Protein AF-A0A432PXF6-F1 (afdb_monomer)

Sequence (171 aa):
MADFGGTILTELGRNLLAKALTGTQLTFTKVQLGDGVWNSSINPENLTSLISPKVDLPIQDLQVQGDGTAKLQVVLTNTGLQEGFFTRELGIFAQDPDIGEILYAVAYAPKPDFIPADGVTKVEELIEVCTVVANAQNITAVISDTVILATKKDVKKAISESFFYSYLHGG

pLDDT: mean 90.12, std 10.25, range [48.81, 98.75]

Radius of gyration: 17.6 Å; Cα contacts (8 Å, |Δi|>4): 369; chains: 1; bounding box: 41×28×62 Å

Nearest PDB structures (foldseek):
  7eap-assembly1_A  TM=4.666E-01  e=1.464E+00  Aspergillus oryzae RIB40
  3b7c-assembly1_A-2  TM=3.871E-01  e=3.937E+00  Shewanella oneidensis MR-1
  7uwk-assembly1_D  TM=2.690E-01  e=6.822E+00  Homo sapiens

Structure (mmCIF, N/CA/C/O backbone):
data_AF-A0A432PXF6-F1
#
_entry.id   AF-A0A432PXF6-F1
#
loop_
_atom_site.group_PDB
_atom_site.id
_atom_site.type_symbol
_atom_site.label_atom_id
_atom_site.label_alt_id
_atom_site.label_comp_id
_atom_site.label_asym_id
_atom_site.label_entity_id
_atom_site.label_seq_id
_atom_site.pdbx_PDB_ins_code
_atom_site.Cartn_x
_atom_site.Cartn_y
_atom_site.Cartn_z
_atom_site.occupancy
_atom_site.B_iso_or_equiv
_atom_site.auth_seq_id
_atom_site.auth_comp_id
_atom_site.auth_asym_id
_atom_site.auth_atom_id
_atom_site.pdbx_PDB_model_num
ATOM 1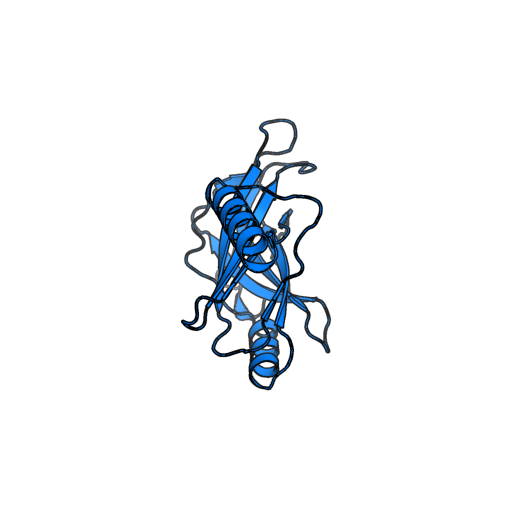 N N . MET A 1 1 ? 14.745 6.410 -3.809 1.00 63.16 1 MET A N 1
ATOM 2 C CA . MET A 1 1 ? 13.309 6.085 -3.795 1.00 63.16 1 MET A CA 1
ATOM 3 C C . MET A 1 1 ? 12.548 7.063 -4.664 1.00 63.16 1 MET A C 1
ATOM 5 O O . MET A 1 1 ? 12.850 8.255 -4.633 1.00 63.16 1 MET A O 1
ATOM 9 N N . ALA A 1 2 ? 11.573 6.567 -5.423 1.00 61.72 2 ALA A N 1
ATOM 10 C CA . ALA A 1 2 ? 10.688 7.399 -6.227 1.00 61.72 2 ALA A CA 1
ATOM 11 C C . ALA A 1 2 ? 9.870 8.348 -5.333 1.00 61.72 2 ALA A C 1
ATOM 13 O O . ALA A 1 2 ? 9.452 7.972 -4.237 1.00 61.72 2 ALA A O 1
ATOM 14 N N . ASP A 1 3 ? 9.662 9.580 -5.795 1.00 74.88 3 ASP A N 1
ATOM 15 C CA . ASP A 1 3 ? 8.865 10.575 -5.077 1.00 74.88 3 ASP A CA 1
ATOM 16 C C . ASP A 1 3 ? 7.408 10.485 -5.531 1.00 74.88 3 ASP A C 1
ATOM 18 O O . ASP A 1 3 ? 7.075 10.836 -6.666 1.00 74.88 3 ASP A O 1
ATOM 22 N N . PHE A 1 4 ? 6.557 9.975 -4.644 1.00 76.25 4 PHE A N 1
ATOM 23 C CA . PHE A 1 4 ? 5.146 9.727 -4.915 1.00 76.25 4 PHE A CA 1
ATOM 24 C C . PHE A 1 4 ? 4.237 10.919 -4.588 1.00 76.25 4 PHE A C 1
ATOM 26 O O . PHE A 1 4 ? 3.048 10.837 -4.866 1.00 76.25 4 PHE A O 1
ATOM 33 N N . GLY A 1 5 ? 4.744 12.022 -4.018 1.00 69.88 5 GLY A N 1
ATOM 34 C CA . GLY A 1 5 ? 3.994 13.274 -3.801 1.00 69.88 5 GLY A CA 1
ATOM 35 C C . GLY A 1 5 ? 2.737 13.213 -2.905 1.00 69.88 5 GLY A C 1
ATOM 36 O O . GLY A 1 5 ? 2.164 14.260 -2.610 1.00 69.88 5 GLY A O 1
ATOM 37 N N . GLY A 1 6 ? 2.310 12.025 -2.462 1.00 84.38 6 GLY A N 1
ATOM 38 C CA . GLY A 1 6 ? 1.077 11.774 -1.708 1.00 84.38 6 GLY A CA 1
ATOM 39 C C . GLY A 1 6 ? 0.180 10.731 -2.385 1.00 84.38 6 GLY A C 1
ATOM 40 O O . GLY A 1 6 ? 0.407 10.348 -3.528 1.00 84.38 6 GLY A O 1
ATOM 41 N N . THR A 1 7 ? -0.846 10.249 -1.680 1.00 94.69 7 THR A N 1
ATOM 42 C CA . THR A 1 7 ? -1.801 9.269 -2.227 1.00 94.69 7 THR A CA 1
ATOM 43 C C . THR A 1 7 ? -3.154 9.907 -2.538 1.00 94.69 7 THR A C 1
ATOM 45 O O . THR A 1 7 ? -3.59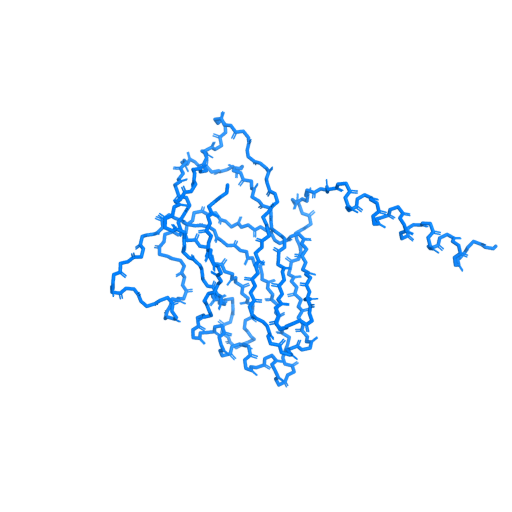0 10.845 -1.874 1.00 94.69 7 THR A O 1
ATOM 48 N N . ILE A 1 8 ? -3.822 9.384 -3.562 1.00 97.06 8 ILE A N 1
ATOM 49 C CA . ILE A 1 8 ? -5.163 9.751 -4.017 1.00 97.06 8 ILE A CA 1
ATOM 50 C C . ILE A 1 8 ? -6.087 8.580 -3.683 1.00 97.06 8 ILE A C 1
ATOM 52 O O . ILE A 1 8 ? -5.810 7.448 -4.081 1.00 97.06 8 ILE A O 1
ATOM 56 N N . LEU A 1 9 ? -7.178 8.830 -2.956 1.00 98.31 9 LEU A N 1
ATOM 57 C CA . LEU A 1 9 ? -8.181 7.798 -2.682 1.00 98.31 9 LEU A CA 1
ATOM 58 C C . LEU A 1 9 ? -8.935 7.434 -3.962 1.00 98.31 9 LEU A C 1
ATOM 60 O O . LEU A 1 9 ? -9.442 8.321 -4.656 1.00 98.31 9 LEU A O 1
ATOM 64 N N . THR A 1 10 ? -9.077 6.138 -4.221 1.00 98.62 10 THR A N 1
ATOM 65 C CA . THR A 1 10 ? -9.972 5.640 -5.272 1.00 98.62 10 THR A CA 1
ATOM 66 C C . THR A 1 10 ? -11.433 5.785 -4.836 1.00 98.62 10 THR A C 1
ATOM 68 O O . THR A 1 10 ? -11.735 6.027 -3.663 1.00 98.62 10 THR A O 1
ATOM 71 N N . GLU A 1 11 ? -12.371 5.614 -5.760 1.00 98.56 11 GLU A N 1
ATOM 72 C CA . GLU A 1 11 ? -13.800 5.577 -5.468 1.00 98.56 11 GLU A CA 1
ATOM 73 C C . GLU A 1 11 ? -14.128 4.453 -4.474 1.00 98.56 11 GLU A C 1
ATOM 75 O O . GLU A 1 11 ? -14.808 4.688 -3.474 1.00 98.56 11 GLU A O 1
ATOM 80 N N . LEU A 1 12 ? -13.564 3.259 -4.686 1.00 98.56 12 LEU A N 1
ATOM 81 C CA . LEU A 1 12 ? -13.706 2.134 -3.760 1.00 98.56 12 LEU A CA 1
ATOM 82 C C . LEU A 1 12 ? -13.099 2.456 -2.389 1.00 98.56 12 LEU A C 1
ATOM 84 O O . LEU A 1 12 ? -13.717 2.174 -1.364 1.00 98.56 12 LEU A O 1
ATOM 88 N N . GLY A 1 13 ? -11.934 3.107 -2.356 1.00 98.56 13 GLY A N 1
ATOM 89 C CA . GLY A 1 13 ? -11.279 3.521 -1.119 1.00 98.56 13 GLY A CA 1
ATOM 90 C C . GLY A 1 13 ? -12.089 4.536 -0.323 1.00 98.56 13 GLY A C 1
ATOM 91 O O . GLY A 1 13 ? -12.245 4.387 0.887 1.00 98.56 13 GLY A O 1
ATOM 92 N N . ARG A 1 14 ? -12.686 5.531 -0.989 1.00 98.44 14 ARG A N 1
ATOM 93 C CA . ARG A 1 14 ? -13.601 6.483 -0.337 1.00 98.44 14 ARG A CA 1
ATOM 94 C C . ARG A 1 14 ? -14.846 5.801 0.212 1.00 98.44 14 ARG A C 1
ATOM 96 O O . ARG A 1 14 ? -15.272 6.131 1.317 1.00 98.44 14 ARG A O 1
ATOM 103 N N . ASN A 1 15 ? -15.412 4.851 -0.529 1.00 98.31 15 ASN A N 1
ATOM 104 C CA . ASN A 1 15 ? -16.578 4.097 -0.079 1.00 98.31 15 ASN A CA 1
ATOM 105 C C . ASN A 1 15 ? -16.246 3.256 1.162 1.00 98.31 15 ASN A C 1
ATOM 107 O O . ASN A 1 15 ? -16.992 3.292 2.140 1.00 98.31 15 ASN A O 1
ATOM 111 N N . LEU A 1 16 ? -15.101 2.567 1.168 1.00 98.56 16 LEU A N 1
ATOM 112 C CA . LEU A 1 16 ? -14.630 1.825 2.337 1.00 98.56 16 LEU A CA 1
ATOM 113 C C . LEU A 1 16 ? -14.330 2.758 3.520 1.00 98.56 16 LEU A C 1
ATOM 115 O O . LEU A 1 16 ? -14.728 2.469 4.648 1.00 98.56 16 LEU A O 1
ATOM 119 N N . LEU A 1 17 ? -13.700 3.910 3.275 1.00 98.38 17 LEU A N 1
ATOM 120 C CA . LEU A 1 17 ? -13.462 4.918 4.306 1.00 98.38 17 LEU A CA 1
ATOM 121 C C . LEU A 1 17 ? -14.781 5.398 4.927 1.00 98.38 17 LEU A C 1
ATOM 123 O O . LEU A 1 17 ? -14.886 5.470 6.147 1.00 98.38 17 LEU A O 1
ATOM 127 N N . ALA A 1 18 ? -15.815 5.659 4.123 1.00 98.06 18 ALA A N 1
ATOM 128 C CA . ALA A 1 18 ? -17.130 6.047 4.630 1.00 98.06 18 ALA A CA 1
ATOM 129 C C . ALA A 1 18 ? -17.737 4.973 5.552 1.00 98.06 18 ALA A C 1
ATOM 131 O O . ALA A 1 18 ? -18.241 5.308 6.625 1.00 98.06 18 ALA A O 1
ATOM 132 N N . LYS A 1 19 ? -17.621 3.685 5.197 1.00 98.00 19 LYS A N 1
ATOM 133 C CA . LYS A 1 19 ? -18.027 2.567 6.072 1.00 98.00 19 LYS A CA 1
ATOM 134 C C . LYS A 1 19 ? -17.207 2.527 7.364 1.00 98.00 19 LYS A C 1
ATOM 136 O O . LYS A 1 19 ? -17.740 2.220 8.435 1.00 98.00 19 LYS A O 1
ATOM 141 N N . ALA A 1 20 ? -15.909 2.817 7.281 1.00 97.69 20 ALA A N 1
ATOM 142 C CA . ALA A 1 20 ? -15.019 2.823 8.437 1.00 97.69 20 ALA A CA 1
ATOM 143 C C . ALA A 1 20 ? -15.355 3.952 9.422 1.00 97.69 20 ALA A C 1
ATOM 145 O O . ALA A 1 20 ? -15.346 3.753 10.638 1.00 97.69 20 ALA A O 1
ATOM 146 N N . LEU A 1 21 ? -15.752 5.117 8.903 1.00 96.88 21 LEU A N 1
ATOM 147 C CA . LEU A 1 21 ? -16.244 6.239 9.705 1.00 96.88 21 LEU A CA 1
ATOM 148 C C . LEU A 1 21 ? -17.533 5.914 10.470 1.00 96.88 21 LEU A C 1
ATOM 150 O O . LEU A 1 21 ? -17.779 6.501 11.521 1.00 96.88 21 LEU A O 1
ATOM 154 N N . THR A 1 22 ? -18.327 4.953 9.992 1.00 95.69 22 THR A N 1
ATOM 155 C CA . THR A 1 22 ? -19.522 4.454 10.690 1.00 95.69 22 THR A CA 1
ATOM 156 C C . THR A 1 22 ? -19.252 3.226 11.567 1.00 95.69 22 THR A C 1
ATOM 158 O O . THR A 1 22 ? -20.194 2.599 12.041 1.00 95.69 22 THR A O 1
ATOM 161 N N . GLY A 1 23 ? -17.981 2.875 11.797 1.00 94.38 23 GLY A N 1
ATOM 162 C CA . GLY A 1 23 ? -17.568 1.833 12.743 1.00 94.38 23 GLY A CA 1
ATOM 163 C C . GLY A 1 23 ? -17.036 0.543 12.117 1.00 94.38 23 GLY A C 1
ATOM 164 O O . GLY A 1 23 ? -16.551 -0.313 12.858 1.00 94.38 23 GLY A O 1
ATOM 165 N N . THR A 1 24 ? -17.066 0.400 10.788 1.00 96.50 24 THR A N 1
ATOM 166 C CA . THR A 1 24 ? -16.457 -0.756 10.102 1.00 96.50 24 THR A CA 1
ATOM 167 C C . THR A 1 24 ? -14.943 -0.766 10.320 1.00 96.50 24 THR A C 1
ATOM 169 O O . THR A 1 24 ? -14.312 0.286 10.403 1.00 96.50 24 THR A O 1
ATOM 172 N N . GLN A 1 25 ? -14.340 -1.950 10.421 1.00 96.75 25 GLN A N 1
ATOM 173 C CA . GLN A 1 25 ? -12.886 -2.059 10.487 1.00 96.75 25 GLN A CA 1
ATOM 174 C C . GLN A 1 25 ? -12.263 -1.795 9.108 1.00 96.75 25 GLN A C 1
ATOM 176 O O . GLN A 1 25 ? -12.634 -2.433 8.127 1.00 96.75 25 GLN A O 1
ATOM 181 N N . LEU A 1 26 ? -11.303 -0.873 9.052 1.00 98.19 26 LEU A N 1
ATOM 182 C CA . LEU A 1 26 ? -10.452 -0.627 7.892 1.00 98.19 26 LEU A CA 1
ATOM 183 C C . LEU A 1 26 ? -9.161 -1.437 8.050 1.00 98.19 26 LEU A C 1
ATOM 185 O O . LEU A 1 26 ? -8.318 -1.094 8.880 1.00 98.19 26 LEU A O 1
ATOM 189 N N . THR A 1 27 ? -9.009 -2.497 7.259 1.00 98.50 27 THR A N 1
ATOM 190 C CA . THR A 1 27 ? -7.833 -3.380 7.298 1.00 98.50 27 THR A CA 1
ATOM 191 C C . THR A 1 27 ? -7.007 -3.212 6.034 1.00 98.50 27 THR A C 1
ATOM 193 O O . THR A 1 27 ? -7.440 -3.644 4.967 1.00 98.50 27 THR A O 1
ATOM 196 N N . PHE A 1 28 ? -5.815 -2.625 6.142 1.00 98.56 28 PHE A N 1
ATOM 197 C CA . PHE A 1 28 ? -4.850 -2.600 5.041 1.00 98.56 28 PHE A CA 1
ATOM 198 C C . PHE A 1 28 ? -4.213 -3.977 4.858 1.00 98.56 28 PHE A C 1
ATOM 200 O O . PHE A 1 28 ? -3.817 -4.615 5.832 1.00 98.56 28 PHE A O 1
ATOM 207 N N . THR A 1 29 ? -4.107 -4.448 3.622 1.00 97.31 29 THR A N 1
ATOM 208 C CA . THR A 1 29 ? -3.655 -5.818 3.335 1.00 97.31 29 THR A CA 1
ATOM 209 C C . THR A 1 29 ? -2.250 -5.856 2.752 1.00 97.31 29 THR A C 1
ATOM 211 O O . THR A 1 29 ? -1.446 -6.696 3.146 1.00 97.31 29 THR A O 1
ATOM 214 N N . LYS A 1 30 ? -1.935 -4.929 1.843 1.00 95.88 30 LYS A N 1
ATOM 215 C CA . LYS A 1 30 ? -0.619 -4.804 1.206 1.00 95.88 30 LYS A CA 1
ATOM 216 C C . LYS A 1 30 ? -0.435 -3.445 0.541 1.00 95.88 30 LYS A C 1
ATOM 218 O O . LYS A 1 30 ? -1.393 -2.699 0.324 1.00 95.88 30 LYS A O 1
ATOM 223 N N . VAL A 1 31 ? 0.804 -3.158 0.162 1.00 97.56 31 VAL A N 1
ATOM 224 C CA . VAL A 1 31 ? 1.134 -2.126 -0.827 1.00 97.56 31 VAL A CA 1
ATOM 225 C C . VAL A 1 31 ? 1.631 -2.819 -2.093 1.00 97.56 31 VAL A C 1
ATOM 227 O O . VAL A 1 31 ? 2.115 -3.940 -2.029 1.00 97.56 31 VAL A O 1
ATOM 230 N N . GLN A 1 32 ? 1.501 -2.194 -3.253 1.00 97.19 32 GLN A N 1
ATOM 231 C CA . GLN A 1 32 ? 2.011 -2.718 -4.516 1.00 97.19 32 GLN A CA 1
ATOM 232 C C . GLN A 1 32 ? 2.756 -1.620 -5.265 1.00 97.19 32 GLN A C 1
ATOM 234 O O . GLN A 1 32 ? 2.341 -0.462 -5.220 1.00 97.19 32 GLN A O 1
ATOM 239 N N . LEU A 1 33 ? 3.830 -1.981 -5.964 1.00 97.06 33 LEU A N 1
ATOM 240 C CA . LEU A 1 33 ? 4.525 -1.105 -6.905 1.00 97.06 33 LEU A CA 1
ATOM 241 C C . LEU A 1 33 ? 4.342 -1.601 -8.340 1.00 97.06 33 LEU A C 1
ATOM 243 O O . LEU A 1 33 ? 4.245 -2.806 -8.594 1.00 97.06 33 LEU A O 1
ATOM 247 N N . GLY A 1 34 ? 4.339 -0.660 -9.280 1.00 96.88 34 GLY A N 1
ATOM 248 C CA . GLY A 1 34 ? 4.213 -0.925 -10.708 1.00 96.88 34 GLY A CA 1
ATOM 249 C C . GLY A 1 34 ? 4.978 0.072 -11.573 1.00 96.88 34 GLY A C 1
ATOM 250 O O . GLY A 1 34 ? 5.464 1.099 -11.091 1.00 96.88 34 GLY A O 1
ATOM 251 N N . ASP A 1 35 ? 5.080 -0.228 -12.865 1.00 96.62 35 ASP A N 1
ATOM 252 C CA . ASP A 1 35 ? 5.726 0.622 -13.880 1.00 96.62 35 ASP A CA 1
ATOM 253 C C . ASP A 1 35 ? 4.729 1.279 -14.847 1.00 96.62 35 ASP A C 1
ATOM 255 O O . ASP A 1 35 ? 5.125 1.846 -15.870 1.00 96.62 35 ASP A O 1
ATOM 259 N N . GLY A 1 36 ? 3.436 1.238 -14.515 1.00 95.75 36 GLY A N 1
ATOM 260 C CA . GLY A 1 36 ? 2.379 1.837 -15.312 1.00 95.75 36 GLY A CA 1
ATOM 261 C C . GLY A 1 36 ? 2.575 3.336 -15.529 1.00 95.75 36 GLY A C 1
ATOM 262 O O . GLY A 1 36 ? 3.000 4.078 -14.642 1.00 95.75 36 GLY A O 1
ATOM 263 N N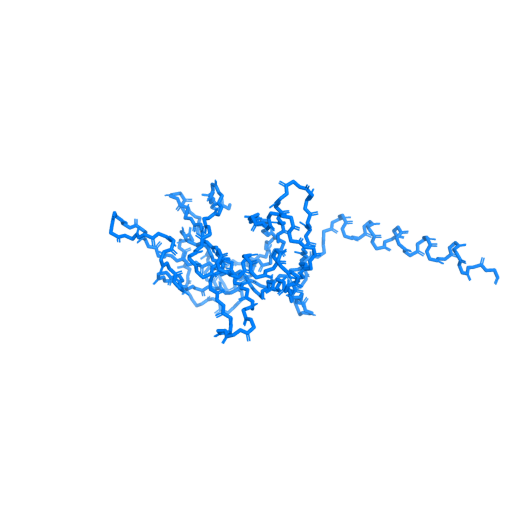 . VAL A 1 37 ? 2.250 3.800 -16.736 1.00 93.62 37 VAL A N 1
ATOM 264 C CA . VAL A 1 37 ? 2.351 5.213 -17.117 1.00 93.62 37 VAL A CA 1
ATOM 265 C C . VAL A 1 37 ? 0.961 5.828 -17.132 1.00 93.62 37 VAL A C 1
ATOM 267 O O . VAL A 1 37 ? 0.097 5.408 -17.902 1.00 93.62 37 VAL A O 1
ATOM 270 N N . TRP A 1 38 ? 0.755 6.853 -16.308 1.00 92.75 38 TRP A N 1
ATOM 271 C CA . TRP A 1 38 ? -0.498 7.599 -16.294 1.00 92.75 38 TRP A CA 1
ATOM 272 C C . TRP A 1 38 ? -0.492 8.650 -17.408 1.00 92.75 38 TRP A C 1
ATOM 274 O O . TRP A 1 38 ? 0.417 9.475 -17.501 1.00 92.75 38 TRP A O 1
ATOM 284 N N . ASN A 1 39 ? -1.504 8.608 -18.273 1.00 89.88 39 ASN A N 1
ATOM 285 C CA . ASN A 1 39 ? -1.742 9.605 -19.315 1.00 89.88 39 ASN A CA 1
ATOM 286 C C . ASN A 1 39 ? -2.986 10.444 -18.970 1.00 89.88 39 ASN A C 1
ATOM 288 O O . ASN A 1 39 ? -3.669 10.178 -17.984 1.00 89.88 39 ASN A O 1
ATOM 292 N N . SER A 1 40 ? -3.305 11.446 -19.790 1.00 88.94 40 SER A N 1
ATOM 293 C CA . SER A 1 40 ? -4.440 12.351 -19.547 1.00 88.94 40 SER A CA 1
ATOM 294 C C . SER A 1 40 ? -5.818 11.677 -19.560 1.00 88.94 40 SER A C 1
ATOM 296 O O . SER A 1 40 ? -6.794 12.303 -19.160 1.00 88.94 40 SER A O 1
ATOM 298 N N . SER A 1 41 ? -5.925 10.432 -20.028 1.00 91.19 41 SER A N 1
ATOM 299 C CA . SER A 1 41 ? -7.170 9.656 -20.025 1.00 91.19 41 SER A CA 1
ATOM 300 C C . SER A 1 41 ? -7.356 8.820 -18.757 1.00 91.19 41 SER A C 1
ATOM 302 O O . SER A 1 41 ? -8.450 8.307 -18.533 1.00 91.19 41 SER A O 1
ATOM 304 N N . ILE A 1 42 ? -6.317 8.671 -17.928 1.00 92.94 42 ILE A N 1
ATOM 305 C CA . ILE A 1 42 ? -6.400 7.929 -16.669 1.00 92.94 42 ILE A CA 1
ATOM 306 C C . I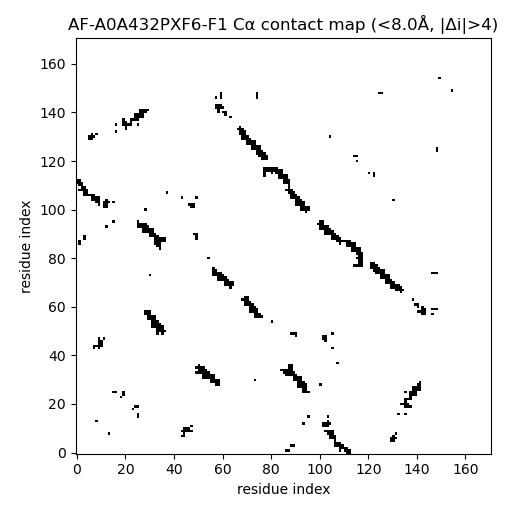LE A 1 42 ? -6.919 8.861 -15.577 1.00 92.94 42 ILE A C 1
ATOM 308 O O . ILE A 1 42 ? -6.267 9.837 -15.210 1.00 92.94 42 ILE A O 1
ATOM 312 N N . ASN A 1 43 ? -8.090 8.526 -15.035 1.00 95.94 43 ASN A N 1
ATOM 313 C CA . ASN A 1 43 ? -8.565 9.104 -13.788 1.00 95.94 43 ASN A CA 1
ATOM 314 C C . ASN A 1 43 ? -8.132 8.187 -12.627 1.00 95.94 43 ASN A C 1
ATOM 316 O O . ASN A 1 43 ? -8.675 7.083 -12.524 1.00 95.94 43 ASN A O 1
ATOM 320 N N . PRO A 1 44 ? -7.193 8.609 -11.758 1.00 95.62 44 PRO A N 1
ATOM 321 C CA . PRO A 1 44 ? -6.691 7.775 -10.665 1.00 95.62 44 PRO A CA 1
ATOM 322 C C . PRO A 1 44 ? -7.779 7.355 -9.674 1.00 95.62 44 PRO A C 1
ATOM 324 O O . PRO A 1 44 ? -7.690 6.281 -9.089 1.00 95.62 44 PRO A O 1
ATOM 327 N N . GLU A 1 45 ? -8.828 8.163 -9.512 1.00 97.06 45 GLU A N 1
ATOM 328 C CA . GLU A 1 45 ? -9.927 7.838 -8.603 1.00 97.06 45 GLU A CA 1
ATOM 329 C C . GLU A 1 45 ? -10.732 6.619 -9.068 1.00 97.06 45 GLU A C 1
ATOM 331 O O . GLU A 1 45 ? -11.299 5.907 -8.248 1.00 97.06 45 GLU A O 1
ATOM 336 N N . ASN A 1 46 ? -10.752 6.341 -10.372 1.00 97.44 46 ASN A N 1
ATOM 337 C CA . ASN A 1 46 ? -11.529 5.240 -10.941 1.00 97.44 46 ASN A CA 1
ATOM 338 C C . ASN A 1 46 ? -10.720 3.935 -11.026 1.00 97.44 46 ASN A C 1
ATOM 340 O O . ASN A 1 46 ? -11.225 2.933 -11.533 1.00 97.44 46 ASN A O 1
ATOM 344 N N . LEU A 1 47 ? -9.456 3.939 -10.589 1.00 98.00 47 LEU A N 1
ATOM 345 C CA . LEU A 1 47 ? -8.612 2.753 -10.637 1.00 98.00 47 LEU A CA 1
ATOM 346 C C . LEU A 1 47 ? -9.067 1.721 -9.603 1.00 98.00 47 LEU A C 1
ATOM 348 O O . LEU A 1 47 ? -9.253 2.024 -8.427 1.00 98.00 47 LEU A O 1
ATOM 352 N N . THR A 1 48 ? -9.190 0.475 -10.053 1.00 97.75 48 THR A N 1
ATOM 353 C CA . THR A 1 48 ? -9.455 -0.698 -9.203 1.00 97.75 48 THR A CA 1
ATOM 354 C C . THR A 1 48 ? -8.230 -1.604 -9.067 1.00 97.75 48 THR A C 1
ATOM 356 O O . THR A 1 48 ? -8.204 -2.488 -8.218 1.00 97.75 48 THR A O 1
ATOM 359 N N . SER A 1 49 ? -7.214 -1.381 -9.900 1.00 98.00 49 SER A N 1
ATOM 360 C CA . SER A 1 49 ? -5.890 -2.001 -9.858 1.00 98.00 49 SER A CA 1
ATOM 361 C C . SER A 1 49 ? -4.851 -1.004 -10.376 1.00 98.00 49 SER A C 1
ATOM 363 O O . SER A 1 49 ? -5.202 -0.017 -11.029 1.00 98.00 49 SER A O 1
ATOM 365 N N . LEU A 1 50 ? -3.570 -1.276 -10.124 1.00 97.94 50 LEU A N 1
ATOM 366 C CA . LEU A 1 50 ? -2.484 -0.600 -10.835 1.00 97.94 50 LEU A CA 1
ATOM 367 C C . LEU A 1 50 ? -2.562 -0.887 -12.341 1.00 97.94 50 LEU A C 1
ATOM 369 O O . LEU A 1 50 ? -3.122 -1.908 -12.755 1.00 97.94 50 LEU A O 1
ATOM 373 N N . ILE A 1 51 ? -2.010 0.012 -13.157 1.00 97.44 51 ILE A N 1
ATOM 374 C CA . ILE A 1 51 ? -2.011 -0.127 -14.619 1.00 97.44 51 ILE A CA 1
ATOM 375 C C . ILE A 1 51 ? -1.095 -1.279 -15.055 1.00 97.44 51 ILE A C 1
ATOM 377 O O . ILE A 1 51 ? -1.428 -2.027 -15.971 1.00 97.44 51 ILE A O 1
ATOM 381 N N . SER A 1 52 ? 0.056 -1.422 -14.401 1.00 97.19 52 SER A N 1
ATOM 382 C CA . SER A 1 52 ? 1.057 -2.458 -14.646 1.00 97.19 52 SER A CA 1
ATOM 383 C C . SER A 1 52 ? 1.737 -2.842 -13.320 1.00 97.19 52 SER A C 1
ATOM 385 O O . SER A 1 52 ? 2.836 -2.367 -13.009 1.00 97.19 52 SER A O 1
ATOM 387 N N . PRO A 1 53 ? 1.079 -3.684 -12.499 1.00 96.62 53 PRO A N 1
ATOM 388 C CA . PRO A 1 53 ? 1.622 -4.138 -11.222 1.00 96.62 53 PRO A CA 1
ATOM 389 C C . PRO A 1 53 ? 2.855 -5.029 -11.412 1.00 96.62 53 PRO A C 1
ATOM 391 O O . PRO A 1 53 ? 2.903 -5.845 -12.335 1.00 96.62 53 PRO A O 1
ATOM 394 N N . LYS A 1 54 ? 3.844 -4.899 -10.519 1.00 95.69 54 LYS A N 1
ATOM 395 C CA . LYS A 1 54 ? 5.112 -5.648 -10.590 1.00 95.69 54 LYS A CA 1
ATOM 396 C C . LYS A 1 54 ? 5.471 -6.391 -9.316 1.00 95.69 54 LYS A C 1
ATOM 398 O O . LYS A 1 54 ? 5.943 -7.520 -9.402 1.00 95.69 54 LYS A O 1
ATOM 403 N N . VAL A 1 55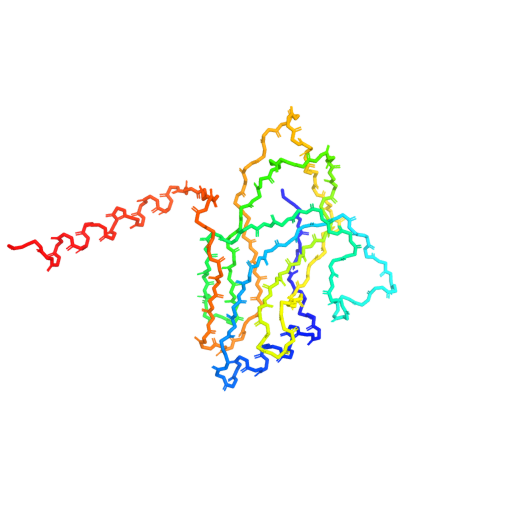 ? 5.280 -5.773 -8.152 1.00 94.00 55 VAL A N 1
ATOM 404 C CA . VAL A 1 55 ? 5.686 -6.376 -6.877 1.00 94.00 55 VAL A CA 1
ATOM 405 C C . VAL A 1 55 ? 4.752 -5.967 -5.747 1.00 94.00 55 VAL A C 1
ATOM 407 O O . VAL A 1 55 ? 4.405 -4.793 -5.610 1.00 94.00 55 VAL A O 1
ATOM 410 N N . ASP A 1 56 ? 4.371 -6.950 -4.936 1.00 94.31 56 ASP A N 1
ATOM 411 C CA . ASP A 1 56 ? 3.625 -6.750 -3.699 1.00 94.31 56 ASP A CA 1
ATOM 412 C C . ASP A 1 56 ? 4.612 -6.506 -2.553 1.00 94.31 56 ASP A C 1
ATOM 414 O O . ASP A 1 56 ? 5.599 -7.224 -2.394 1.00 94.31 56 ASP A O 1
ATOM 418 N N . LEU A 1 57 ? 4.334 -5.485 -1.752 1.00 94.38 57 LEU A N 1
ATOM 419 C CA . LEU A 1 57 ? 5.113 -5.090 -0.592 1.00 94.38 57 LEU A CA 1
ATOM 420 C C . LEU A 1 57 ? 4.339 -5.440 0.685 1.00 94.38 57 LEU A C 1
ATOM 422 O O . LEU A 1 57 ? 3.283 -4.842 0.942 1.00 94.38 57 LEU A O 1
ATOM 426 N N . PRO A 1 58 ? 4.839 -6.388 1.496 1.00 93.06 58 PRO A N 1
ATOM 427 C CA . PRO A 1 58 ? 4.235 -6.700 2.780 1.00 93.06 58 PRO A CA 1
ATOM 428 C C . PRO A 1 58 ? 4.292 -5.502 3.730 1.00 93.06 58 PRO A C 1
ATOM 430 O O . PRO A 1 58 ? 5.279 -4.761 3.759 1.00 93.06 58 PRO A O 1
ATOM 433 N N . ILE A 1 59 ? 3.253 -5.355 4.552 1.00 95.50 59 ILE A N 1
ATOM 434 C CA . ILE A 1 59 ? 3.212 -4.344 5.608 1.00 95.50 59 ILE A CA 1
ATOM 435 C C . ILE A 1 59 ? 3.969 -4.875 6.825 1.00 95.50 59 ILE A C 1
ATOM 437 O O . ILE A 1 59 ? 3.707 -5.973 7.307 1.00 95.50 59 ILE A O 1
ATOM 441 N N . GLN A 1 60 ? 4.921 -4.088 7.312 1.00 93.69 60 GLN A N 1
ATOM 442 C CA . GLN A 1 60 ? 5.686 -4.359 8.525 1.00 93.69 60 GLN A CA 1
ATOM 443 C C . GLN A 1 60 ? 5.101 -3.632 9.738 1.00 93.69 60 GLN A C 1
ATOM 445 O O . GLN A 1 60 ? 5.121 -4.169 10.841 1.00 93.69 60 GLN A O 1
ATOM 450 N N . ASP A 1 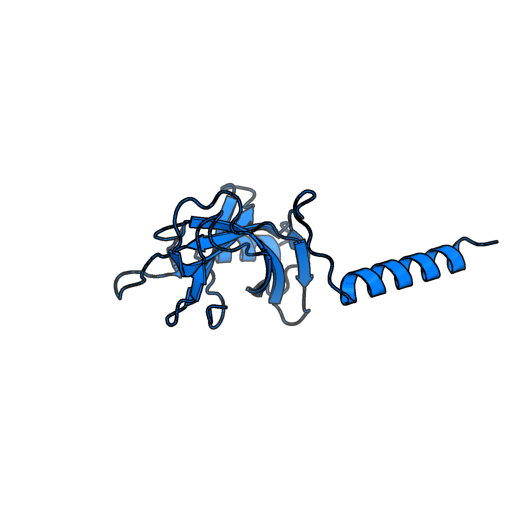61 ? 4.611 -2.406 9.552 1.00 94.56 61 ASP A N 1
ATOM 451 C CA . ASP A 1 61 ? 4.051 -1.604 10.639 1.00 94.56 61 ASP A CA 1
ATOM 452 C C . ASP A 1 61 ? 2.961 -0.655 10.133 1.00 94.56 61 ASP A C 1
ATOM 454 O O . ASP A 1 61 ? 2.960 -0.231 8.972 1.00 94.56 61 ASP A O 1
ATOM 458 N N . LEU A 1 62 ? 2.049 -0.294 11.033 1.00 95.88 62 LEU A N 1
ATOM 459 C CA . LEU A 1 62 ? 0.983 0.675 10.806 1.00 95.88 62 LEU A CA 1
ATOM 460 C C . LEU A 1 62 ? 0.950 1.673 11.967 1.00 95.88 62 LEU A C 1
ATOM 462 O O . LEU A 1 62 ? 0.770 1.302 13.124 1.00 95.88 62 LEU A O 1
ATOM 466 N N . GLN A 1 63 ? 1.033 2.963 11.642 1.00 96.06 63 GLN A N 1
ATOM 467 C CA . GLN A 1 63 ? 0.966 4.055 12.612 1.00 96.06 63 GLN A CA 1
ATOM 468 C C . GLN A 1 63 ? -0.110 5.067 12.214 1.00 96.06 63 GLN A C 1
ATOM 470 O O . GLN A 1 63 ? 0.058 5.817 11.248 1.00 96.06 63 GLN A O 1
ATOM 475 N N . VAL A 1 64 ? -1.191 5.145 12.991 1.00 94.50 64 VAL A N 1
ATOM 476 C CA . VAL A 1 64 ? -2.201 6.209 12.866 1.00 94.50 64 VAL A CA 1
ATOM 477 C C . VAL A 1 64 ? -1.643 7.489 13.494 1.00 94.50 64 VAL A C 1
ATOM 479 O O . VAL A 1 64 ? -1.291 7.497 14.670 1.00 94.50 64 VAL A O 1
ATOM 482 N N . GLN A 1 65 ? -1.532 8.565 12.712 1.00 90.69 65 GLN A N 1
ATOM 483 C CA . GLN A 1 65 ? -0.820 9.787 13.120 1.00 90.69 65 GLN A CA 1
ATOM 484 C C . GLN A 1 65 ? -1.686 10.754 13.949 1.00 90.69 65 GLN A C 1
ATOM 486 O O . GLN A 1 65 ? -1.163 11.673 14.574 1.00 90.69 65 GLN A O 1
ATOM 491 N N . GLY A 1 66 ? -3.009 10.557 13.971 1.00 88.94 66 GLY A N 1
ATOM 492 C CA . GLY A 1 66 ? -3.956 11.410 14.702 1.00 88.94 66 GLY A CA 1
ATOM 493 C C . GLY A 1 66 ? -4.344 12.709 13.983 1.00 88.94 66 GLY A C 1
ATOM 494 O O . GLY A 1 66 ? -5.206 13.435 14.468 1.00 88.94 66 GLY A O 1
ATOM 495 N N . ASP A 1 67 ? -3.772 12.981 12.811 1.00 92.19 67 ASP A N 1
ATOM 496 C CA . ASP A 1 67 ? -4.076 14.131 11.945 1.00 92.19 67 ASP A CA 1
ATOM 497 C C . ASP A 1 67 ? -5.025 13.781 10.782 1.00 92.19 67 ASP A C 1
ATOM 499 O O . ASP A 1 67 ? -5.207 14.559 9.847 1.00 92.19 67 ASP A O 1
ATOM 503 N N . GLY A 1 68 ? -5.629 12.593 10.828 1.00 93.88 68 GLY A N 1
ATOM 504 C CA . GLY A 1 68 ? -6.435 12.056 9.738 1.00 93.88 68 GLY A CA 1
ATOM 505 C C . GLY A 1 68 ? -5.666 11.180 8.752 1.00 93.88 68 GLY A C 1
ATOM 506 O O . GLY A 1 68 ? -6.248 10.743 7.755 1.00 93.88 68 GLY A O 1
ATOM 507 N N . THR A 1 69 ? -4.386 10.901 9.011 1.00 96.25 69 THR A N 1
ATOM 508 C CA . THR A 1 69 ? -3.559 10.027 8.177 1.00 96.25 69 THR A CA 1
ATOM 509 C C . THR A 1 69 ? -3.076 8.781 8.917 1.00 96.25 69 THR A C 1
ATOM 511 O O . THR A 1 69 ? -2.943 8.739 10.146 1.00 96.25 69 THR A O 1
ATOM 514 N N . ALA A 1 70 ? -2.821 7.735 8.139 1.00 96.06 70 ALA A N 1
ATOM 515 C CA . ALA A 1 70 ? -2.122 6.540 8.565 1.00 96.06 70 ALA A CA 1
ATOM 516 C C . ALA A 1 70 ? -0.841 6.389 7.750 1.00 96.06 70 ALA A C 1
ATOM 518 O O . ALA A 1 70 ? -0.816 6.640 6.544 1.00 96.06 70 ALA A O 1
ATOM 519 N N . LYS A 1 71 ? 0.218 5.956 8.426 1.00 96.31 71 LYS A N 1
ATOM 520 C CA . LYS A 1 71 ? 1.505 5.632 7.832 1.00 96.31 71 LYS A CA 1
ATOM 521 C C . LYS A 1 71 ? 1.702 4.123 7.856 1.00 96.31 71 LYS A C 1
ATOM 523 O O . LYS A 1 71 ? 1.701 3.522 8.928 1.00 96.31 71 LYS A O 1
ATOM 528 N N . LEU A 1 72 ? 1.896 3.542 6.683 1.00 96.25 72 LEU A N 1
ATOM 529 C CA . LEU A 1 72 ? 2.273 2.152 6.472 1.00 96.25 72 LEU A CA 1
ATOM 530 C C . LEU A 1 72 ? 3.785 2.088 6.277 1.00 96.25 72 LEU A C 1
ATOM 532 O O . LEU A 1 72 ? 4.325 2.793 5.425 1.00 96.25 72 LEU A O 1
ATOM 536 N N . GLN A 1 73 ? 4.468 1.251 7.049 1.00 95.44 73 GLN A N 1
ATOM 537 C CA . GLN A 1 73 ? 5.845 0.868 6.756 1.00 95.44 73 GLN A CA 1
ATOM 538 C C . GLN A 1 73 ? 5.814 -0.468 6.028 1.00 95.44 73 GLN A C 1
ATOM 540 O O . GLN A 1 73 ? 5.266 -1.438 6.549 1.00 95.44 73 GLN A O 1
ATOM 545 N N . VAL A 1 74 ? 6.370 -0.514 4.823 1.00 94.12 74 VAL A N 1
ATOM 546 C CA . VAL A 1 74 ? 6.369 -1.707 3.973 1.00 94.12 74 VAL A CA 1
ATOM 547 C C . VAL A 1 74 ? 7.781 -2.069 3.556 1.00 94.12 74 VAL A C 1
ATOM 549 O O . VAL A 1 74 ? 8.642 -1.196 3.443 1.00 94.12 74 VAL A O 1
ATOM 552 N N . VAL A 1 75 ? 8.030 -3.355 3.334 1.00 92.00 75 VAL A N 1
ATOM 553 C CA . VAL A 1 75 ? 9.361 -3.836 2.955 1.00 92.00 75 VAL A CA 1
ATOM 554 C C . VAL A 1 75 ? 9.417 -4.069 1.455 1.00 92.00 75 VAL A C 1
ATOM 556 O O . VAL A 1 75 ? 8.688 -4.900 0.920 1.00 92.00 75 VAL A O 1
ATOM 559 N N . LEU A 1 76 ? 10.319 -3.361 0.780 1.00 92.19 76 LEU A N 1
ATOM 560 C CA . LEU A 1 76 ? 10.718 -3.658 -0.586 1.00 92.19 76 LEU A CA 1
ATOM 561 C C . LEU A 1 76 ? 11.867 -4.660 -0.580 1.00 92.19 76 LEU A C 1
ATOM 563 O O . LEU A 1 76 ? 12.961 -4.361 -0.110 1.00 92.19 76 LEU A O 1
ATOM 567 N N . THR A 1 77 ? 11.616 -5.824 -1.169 1.00 89.88 77 THR A N 1
ATOM 568 C CA . THR A 1 77 ? 12.639 -6.792 -1.564 1.00 89.88 77 THR A CA 1
ATOM 569 C C . THR A 1 77 ? 12.498 -7.083 -3.049 1.00 89.88 77 THR A C 1
ATOM 571 O O . THR A 1 77 ? 11.384 -7.165 -3.563 1.00 89.88 77 THR A O 1
ATOM 574 N N . ASN A 1 78 ? 13.617 -7.247 -3.749 1.00 89.56 78 ASN A N 1
ATOM 575 C CA . ASN A 1 78 ? 13.606 -7.704 -5.139 1.00 89.56 78 ASN A CA 1
ATOM 576 C C . ASN A 1 78 ? 13.751 -9.227 -5.268 1.00 89.56 78 ASN A C 1
ATOM 578 O O . ASN A 1 78 ? 13.959 -9.723 -6.371 1.00 89.56 78 ASN A O 1
ATOM 582 N N . THR A 1 79 ? 13.643 -9.972 -4.163 1.00 87.19 79 THR A N 1
ATOM 583 C CA . THR A 1 79 ? 13.692 -11.441 -4.192 1.00 87.19 79 THR A CA 1
ATOM 584 C C . THR A 1 79 ? 12.593 -11.984 -5.106 1.00 87.19 79 THR A C 1
ATOM 586 O O . THR A 1 79 ? 11.421 -11.652 -4.942 1.00 87.19 79 THR A O 1
ATOM 589 N N . GLY A 1 80 ? 12.965 -12.820 -6.074 1.00 86.25 80 GLY A N 1
ATOM 590 C CA . GLY A 1 80 ? 12.042 -13.387 -7.060 1.00 86.25 80 GLY A CA 1
ATOM 591 C C . GLY A 1 80 ? 11.631 -12.443 -8.198 1.00 86.25 80 GLY A C 1
ATOM 592 O O . GLY A 1 80 ? 10.887 -12.868 -9.084 1.00 86.25 80 GLY A O 1
ATOM 593 N N . LEU A 1 81 ? 12.116 -11.195 -8.229 1.00 90.31 81 LEU A N 1
ATOM 594 C CA . LEU A 1 81 ? 11.847 -10.263 -9.325 1.00 90.31 81 LEU A CA 1
ATOM 595 C C . LEU A 1 81 ? 12.672 -10.647 -10.562 1.00 90.31 81 LEU A C 1
ATOM 597 O O . LEU A 1 81 ? 13.892 -10.514 -10.566 1.00 90.31 81 LEU A O 1
ATOM 601 N N . GLN A 1 82 ? 12.012 -11.108 -11.625 1.00 90.38 82 GLN A N 1
ATOM 602 C CA . GLN A 1 82 ? 12.696 -11.611 -12.826 1.00 90.38 82 GLN A CA 1
ATOM 603 C C . GLN A 1 82 ? 13.327 -10.501 -13.675 1.00 90.38 82 GLN A C 1
ATOM 605 O O . GLN A 1 82 ? 14.407 -10.682 -14.232 1.00 90.38 82 GLN A O 1
ATOM 610 N N . GLU A 1 83 ? 12.657 -9.352 -13.766 1.00 91.94 83 GLU A N 1
ATOM 611 C CA . GLU A 1 83 ? 13.079 -8.217 -14.582 1.00 91.94 83 GLU A CA 1
ATOM 612 C C . GLU A 1 83 ? 13.043 -6.936 -13.755 1.00 91.94 83 GLU A C 1
ATOM 614 O O . GLU A 1 83 ? 12.098 -6.685 -13.005 1.00 91.94 83 GLU A O 1
ATOM 619 N N . GLY A 1 84 ? 14.082 -6.115 -13.899 1.00 93.00 84 GLY A N 1
ATOM 620 C CA . GLY A 1 84 ? 14.111 -4.810 -13.259 1.00 93.00 84 GLY A CA 1
ATOM 621 C C . GLY A 1 84 ? 13.141 -3.845 -13.935 1.00 93.00 84 GLY A C 1
ATOM 622 O O . GLY A 1 84 ? 12.921 -3.920 -15.144 1.00 93.00 84 GLY A O 1
ATOM 623 N N . PHE A 1 85 ? 12.581 -2.915 -13.170 1.00 96.38 85 PHE A N 1
ATOM 624 C CA . PHE A 1 85 ? 11.583 -1.973 -13.670 1.00 96.38 85 PHE A CA 1
ATOM 625 C C . PHE A 1 85 ? 11.732 -0.591 -13.039 1.00 96.38 85 PHE A C 1
ATOM 627 O O . PHE A 1 85 ? 12.329 -0.414 -11.978 1.00 96.38 85 PHE A O 1
ATOM 634 N N . PHE A 1 86 ? 11.174 0.410 -13.713 1.00 95.44 86 PHE A N 1
ATOM 635 C CA . PHE A 1 86 ? 11.105 1.776 -13.209 1.00 95.44 86 PHE A CA 1
ATOM 636 C C . PHE A 1 86 ? 9.792 1.965 -12.455 1.00 95.44 86 PHE A C 1
ATOM 638 O O . PHE A 1 86 ? 8.737 2.041 -13.083 1.00 95.44 86 PHE A O 1
ATOM 645 N N . THR A 1 87 ? 9.846 2.046 -11.126 1.00 95.00 87 THR A N 1
ATOM 646 C CA . THR A 1 87 ? 8.637 2.197 -10.311 1.00 95.00 87 THR A CA 1
ATOM 647 C C . THR A 1 87 ? 8.020 3.577 -10.528 1.00 95.00 87 THR A C 1
ATOM 649 O O . THR A 1 87 ? 8.656 4.606 -10.296 1.00 95.00 87 THR A O 1
ATOM 652 N N . ARG A 1 88 ? 6.777 3.591 -11.003 1.00 95.62 88 ARG A N 1
ATOM 653 C CA . ARG A 1 88 ? 6.012 4.791 -11.373 1.00 95.62 88 ARG A CA 1
ATOM 654 C C . ARG A 1 88 ? 4.688 4.886 -10.652 1.00 95.62 88 ARG A C 1
ATOM 656 O O . ARG A 1 88 ? 4.186 5.987 -10.486 1.00 95.62 88 ARG A O 1
ATOM 663 N N . GLU A 1 89 ? 4.131 3.772 -10.212 1.00 96.00 89 GLU A N 1
ATOM 664 C CA . GLU A 1 89 ? 2.855 3.751 -9.513 1.00 96.00 89 GLU A CA 1
ATOM 665 C C . GLU A 1 89 ? 2.956 2.940 -8.228 1.00 96.00 89 GLU A C 1
ATOM 667 O O . GLU A 1 89 ? 3.732 1.987 -8.127 1.00 96.00 89 GLU A O 1
ATOM 672 N N . LEU A 1 90 ? 2.177 3.367 -7.243 1.00 97.38 90 LEU A N 1
ATOM 673 C CA . LEU A 1 90 ? 2.048 2.733 -5.944 1.00 97.38 90 LEU A CA 1
ATOM 674 C C . LEU A 1 90 ? 0.565 2.573 -5.639 1.00 97.38 90 LEU A C 1
ATOM 676 O O . LEU A 1 90 ? -0.207 3.510 -5.829 1.00 97.38 90 LEU A O 1
ATOM 680 N N . GLY A 1 91 ? 0.175 1.402 -5.150 1.00 98.19 91 GLY A N 1
ATOM 681 C CA . GLY A 1 91 ? -1.189 1.101 -4.730 1.00 98.19 91 GLY A CA 1
ATOM 682 C C . GLY A 1 91 ? -1.224 0.646 -3.280 1.00 98.19 91 GLY A C 1
ATOM 683 O O . GLY A 1 91 ? -0.395 -0.159 -2.872 1.00 98.19 91 GLY A O 1
ATOM 684 N N . ILE A 1 92 ? -2.182 1.143 -2.505 1.00 98.56 92 ILE A N 1
ATOM 685 C CA . ILE A 1 92 ? -2.488 0.659 -1.156 1.00 98.56 92 ILE A CA 1
ATOM 686 C C . ILE A 1 92 ? -3.767 -0.155 -1.245 1.00 98.56 92 ILE A C 1
ATOM 688 O O . ILE A 1 92 ? -4.767 0.346 -1.758 1.00 98.56 92 ILE A O 1
ATOM 692 N N . PHE A 1 93 ? -3.746 -1.377 -0.727 1.00 98.69 93 PHE A N 1
ATOM 693 C CA . PHE A 1 93 ? -4.889 -2.280 -0.744 1.00 98.69 93 PHE A CA 1
ATOM 694 C C . PHE A 1 93 ? -5.493 -2.432 0.648 1.00 98.69 93 PHE A C 1
ATOM 696 O O . PHE A 1 93 ? -4.789 -2.377 1.662 1.00 98.69 93 PHE A O 1
ATOM 703 N N . ALA A 1 94 ? -6.811 -2.599 0.688 1.00 98.62 94 ALA A N 1
ATOM 704 C CA . ALA A 1 94 ? -7.558 -2.797 1.919 1.00 98.62 94 ALA A CA 1
ATOM 705 C C . ALA A 1 94 ? -8.726 -3.763 1.712 1.00 98.62 94 ALA A C 1
ATOM 707 O O . ALA A 1 94 ? -9.248 -3.901 0.607 1.00 98.62 94 ALA A O 1
ATOM 708 N N . GLN A 1 95 ? -9.151 -4.412 2.791 1.00 98.50 95 GLN A N 1
ATOM 709 C CA . GLN A 1 95 ? -10.290 -5.319 2.787 1.00 98.50 95 GLN A CA 1
ATOM 710 C C . GLN A 1 95 ? -11.598 -4.536 2.952 1.00 98.50 95 GLN A C 1
ATOM 712 O O . GLN A 1 95 ? -11.853 -3.960 4.009 1.00 98.50 95 GLN A O 1
ATOM 717 N N . ASP A 1 96 ? -12.451 -4.571 1.931 1.00 98.19 96 ASP A N 1
ATOM 718 C CA . ASP A 1 96 ? -13.856 -4.192 2.043 1.00 98.19 96 ASP A CA 1
ATOM 719 C C . ASP A 1 96 ? -14.686 -5.424 2.468 1.00 98.19 96 ASP A C 1
ATOM 721 O O . ASP A 1 96 ? -14.481 -6.517 1.922 1.00 98.19 96 ASP A O 1
ATOM 725 N N . PRO A 1 97 ? -15.601 -5.299 3.450 1.00 96.69 97 PRO A N 1
ATOM 726 C CA . PRO A 1 97 ? -16.394 -6.432 3.936 1.00 96.69 97 PRO A CA 1
ATOM 727 C C . PRO A 1 97 ? -17.389 -6.981 2.904 1.00 96.69 97 PRO A C 1
ATOM 729 O O . PRO A 1 97 ? -17.784 -8.139 3.011 1.00 96.69 97 PRO A O 1
ATOM 732 N N . ASP A 1 98 ? -17.784 -6.175 1.917 1.00 97.00 98 ASP A N 1
ATOM 733 C CA . ASP A 1 98 ? -18.796 -6.534 0.924 1.00 97.00 98 ASP A CA 1
ATOM 734 C C . ASP A 1 98 ? -18.170 -6.939 -0.419 1.00 97.00 98 ASP A C 1
ATOM 736 O O . ASP A 1 98 ? -18.715 -7.784 -1.128 1.00 97.00 98 ASP A O 1
ATOM 740 N N . ILE A 1 99 ? -17.039 -6.324 -0.787 1.00 96.00 99 ILE A N 1
ATOM 741 C CA . ILE A 1 99 ? -16.450 -6.436 -2.136 1.00 96.00 99 ILE A CA 1
ATOM 742 C C . ILE A 1 99 ? -15.214 -7.345 -2.164 1.00 96.00 99 ILE A C 1
ATOM 744 O O . ILE A 1 99 ? -14.901 -7.922 -3.205 1.00 96.00 99 ILE A O 1
ATOM 748 N N . GLY A 1 100 ? -14.518 -7.510 -1.038 1.00 97.81 100 GLY A N 1
ATOM 749 C CA . GLY A 1 100 ? -13.218 -8.178 -1.011 1.00 97.81 100 GLY A CA 1
ATOM 750 C C . GLY A 1 100 ? -12.054 -7.192 -0.889 1.00 97.81 100 GLY A C 1
ATOM 751 O O . GLY A 1 100 ? -12.227 -6.045 -0.481 1.00 97.81 100 GLY A O 1
ATOM 752 N N . GLU A 1 101 ? -10.850 -7.641 -1.242 1.00 98.25 101 GLU A N 1
ATOM 753 C CA . GLU A 1 101 ? -9.680 -6.762 -1.325 1.00 98.25 101 GLU A CA 1
ATOM 754 C C . GLU A 1 101 ? -9.860 -5.744 -2.465 1.00 98.25 101 GLU A C 1
ATOM 756 O O . GLU A 1 101 ? -10.126 -6.113 -3.609 1.00 98.25 101 GLU A O 1
ATOM 761 N N . ILE A 1 102 ? -9.708 -4.458 -2.148 1.00 98.62 102 ILE A N 1
ATOM 762 C CA . ILE A 1 102 ? -9.839 -3.338 -3.083 1.00 98.62 102 ILE A CA 1
ATOM 763 C C . ILE A 1 102 ? -8.555 -2.510 -3.132 1.00 98.62 102 ILE A C 1
ATOM 765 O O . ILE A 1 102 ? -7.796 -2.446 -2.163 1.00 98.62 102 ILE A O 1
ATOM 769 N N . LEU A 1 103 ? -8.353 -1.792 -4.236 1.00 98.75 103 LEU A N 1
ATOM 770 C CA . LEU A 1 103 ? -7.383 -0.705 -4.294 1.00 98.75 103 LEU A CA 1
ATOM 771 C C . LEU A 1 103 ? -7.951 0.506 -3.547 1.00 98.75 103 LEU A C 1
ATOM 773 O O . LEU A 1 103 ? -8.880 1.145 -4.029 1.00 98.75 103 LEU A O 1
ATOM 777 N N . TYR A 1 104 ? -7.414 0.806 -2.369 1.00 98.75 104 TYR A N 1
ATOM 778 C CA . TYR A 1 104 ? -7.866 1.889 -1.494 1.00 98.75 104 TYR A CA 1
ATOM 779 C C . TYR A 1 104 ? -7.338 3.256 -1.942 1.00 98.75 104 TYR A C 1
ATOM 781 O O . TYR A 1 104 ? -8.079 4.237 -2.022 1.00 98.75 104 TYR A O 1
ATOM 789 N N . ALA A 1 105 ? -6.046 3.330 -2.252 1.00 98.56 105 ALA A N 1
ATOM 790 C CA . ALA A 1 105 ? -5.410 4.565 -2.685 1.00 98.56 105 ALA A CA 1
ATOM 791 C C . ALA A 1 105 ? -4.296 4.288 -3.688 1.00 98.56 105 ALA A C 1
ATOM 793 O O . ALA A 1 105 ? -3.695 3.215 -3.682 1.00 98.56 105 ALA A O 1
ATOM 794 N N . VAL A 1 106 ? -4.000 5.283 -4.517 1.00 98.12 106 VAL A N 1
ATOM 795 C CA . VAL A 1 106 ? -2.952 5.227 -5.536 1.00 98.12 106 VAL A CA 1
ATOM 796 C C . VAL A 1 106 ? -2.043 6.440 -5.465 1.00 98.12 106 VAL A C 1
ATOM 798 O O . VAL A 1 106 ? -2.470 7.525 -5.084 1.00 98.12 106 VAL A O 1
ATOM 801 N N . ALA A 1 107 ? -0.795 6.280 -5.873 1.00 96.69 107 ALA A N 1
ATOM 802 C CA . ALA A 1 107 ? 0.123 7.385 -6.095 1.00 96.69 107 ALA A CA 1
ATOM 803 C C . ALA A 1 107 ? 0.914 7.172 -7.381 1.00 96.69 107 ALA A C 1
ATOM 805 O O . ALA A 1 107 ? 1.134 6.036 -7.806 1.00 96.69 107 ALA A O 1
ATOM 806 N N . TYR A 1 108 ? 1.367 8.275 -7.973 1.00 94.94 108 TYR A N 1
ATOM 807 C CA . TYR A 1 108 ? 2.176 8.264 -9.183 1.00 94.94 108 TYR A CA 1
ATOM 808 C C . TYR A 1 108 ? 3.451 9.070 -8.983 1.00 94.94 108 TYR A C 1
ATOM 810 O O . TYR A 1 108 ? 3.414 10.218 -8.543 1.00 94.94 108 TYR A O 1
ATOM 818 N N . ALA A 1 109 ? 4.577 8.471 -9.349 1.00 92.88 109 ALA A N 1
ATOM 819 C CA . ALA A 1 109 ? 5.887 9.086 -9.325 1.00 92.88 109 ALA A CA 1
ATOM 820 C C . ALA A 1 109 ? 6.284 9.536 -10.744 1.00 92.88 109 ALA A C 1
ATOM 822 O O . ALA A 1 109 ? 6.653 8.708 -11.584 1.00 92.88 109 ALA A O 1
ATOM 823 N N . PRO A 1 110 ? 6.278 10.852 -11.043 1.00 85.25 110 PRO A N 1
ATOM 824 C CA . PRO A 1 110 ? 6.717 11.357 -12.345 1.00 85.25 110 PRO A CA 1
ATOM 825 C C . PRO A 1 110 ? 8.225 11.165 -12.565 1.00 85.25 110 PRO A C 1
ATOM 827 O O . PRO A 1 110 ? 8.683 11.100 -13.707 1.00 85.25 110 PRO A O 1
ATOM 830 N N . LYS A 1 111 ? 8.992 11.067 -11.472 1.00 88.44 111 LYS A N 1
ATOM 831 C CA . LYS A 1 111 ? 10.417 10.734 -11.456 1.00 88.44 111 LYS A CA 1
ATOM 832 C C . LYS A 1 111 ? 10.571 9.314 -10.904 1.00 88.44 111 LYS A C 1
ATOM 834 O O . LYS A 1 111 ? 10.608 9.160 -9.681 1.00 88.44 111 LYS A O 1
ATOM 839 N N . PRO A 1 112 ? 10.601 8.290 -11.773 1.00 89.94 112 PRO A N 1
ATOM 840 C CA . PRO A 1 112 ? 10.694 6.920 -11.308 1.00 89.94 112 PRO A CA 1
ATOM 841 C C . PRO A 1 112 ? 12.078 6.607 -10.754 1.00 89.94 112 PRO A C 1
ATOM 843 O O . PRO A 1 112 ? 13.074 7.211 -11.156 1.00 89.94 112 PRO A O 1
ATOM 846 N N . ASP A 1 113 ? 12.120 5.598 -9.896 1.00 89.75 113 ASP A N 1
ATOM 847 C CA . ASP A 1 113 ? 13.354 4.968 -9.437 1.00 89.75 113 ASP A CA 1
ATOM 848 C C . ASP A 1 113 ? 13.470 3.563 -10.035 1.00 89.75 113 ASP A C 1
ATOM 850 O O . ASP A 1 113 ? 12.457 2.958 -10.394 1.00 89.75 113 ASP A O 1
ATOM 854 N N . PHE A 1 114 ? 14.689 3.054 -10.190 1.00 92.81 114 PHE A N 1
ATOM 855 C CA . PHE A 1 114 ? 14.908 1.738 -10.789 1.00 92.81 114 PHE A CA 1
ATOM 856 C C . PHE A 1 114 ? 15.026 0.660 -9.715 1.00 92.81 114 PHE A C 1
ATOM 858 O O . PHE A 1 114 ? 15.898 0.727 -8.851 1.00 92.81 114 PHE A O 1
ATOM 865 N N . ILE A 1 115 ? 14.189 -0.368 -9.818 1.00 93.44 115 ILE A N 1
ATOM 866 C CA . ILE A 1 115 ? 14.267 -1.570 -8.992 1.00 93.44 115 ILE A CA 1
ATOM 867 C C . ILE A 1 115 ? 14.919 -2.666 -9.847 1.00 93.44 115 ILE A C 1
ATOM 869 O O . ILE A 1 115 ? 14.319 -3.083 -10.836 1.00 93.44 115 ILE A O 1
ATOM 873 N N . PRO A 1 116 ? 16.144 -3.121 -9.527 1.00 93.56 116 PRO A N 1
ATOM 874 C CA . PRO A 1 116 ? 16.824 -4.174 -10.275 1.00 93.56 116 PRO A CA 1
ATOM 875 C C . PRO A 1 116 ? 16.187 -5.547 -10.045 1.00 93.56 116 PRO A C 1
ATOM 877 O O . PRO A 1 116 ? 15.693 -5.836 -8.956 1.00 93.56 116 PRO A O 1
ATOM 880 N N . ALA A 1 117 ? 16.294 -6.420 -11.049 1.00 92.19 117 ALA A N 1
ATOM 881 C CA . ALA A 1 117 ? 15.967 -7.838 -10.922 1.00 92.19 117 ALA A CA 1
ATOM 882 C C . ALA A 1 117 ? 16.777 -8.518 -9.804 1.00 92.19 117 ALA A C 1
ATOM 884 O O . ALA A 1 117 ? 17.872 -8.068 -9.440 1.00 92.19 117 ALA A O 1
ATOM 885 N N . ASP A 1 118 ? 16.247 -9.630 -9.304 1.00 91.25 118 ASP A N 1
ATOM 886 C CA . ASP A 1 118 ? 16.951 -10.519 -8.388 1.00 91.25 118 ASP A CA 1
ATOM 887 C C . ASP A 1 118 ? 18.275 -11.011 -9.003 1.00 91.25 118 ASP A C 1
ATOM 889 O O . ASP A 1 118 ? 18.432 -11.116 -10.221 1.00 91.25 118 ASP A O 1
ATOM 893 N N . GLY A 1 119 ? 19.262 -11.299 -8.158 1.00 86.12 119 GLY A N 1
ATOM 894 C CA . GLY A 1 119 ? 20.577 -11.797 -8.570 1.00 86.12 119 GLY A CA 1
ATOM 895 C C . GLY A 1 119 ? 21.517 -10.759 -9.200 1.00 86.12 119 GLY A C 1
ATOM 896 O O . GLY A 1 119 ? 22.707 -11.043 -9.326 1.00 86.12 119 GLY A O 1
ATOM 897 N N . VAL A 1 120 ? 21.037 -9.557 -9.547 1.00 82.31 120 VAL A N 1
ATOM 898 C CA . VAL A 1 120 ? 21.898 -8.446 -10.002 1.00 82.31 120 VAL A CA 1
ATOM 899 C C . VAL A 1 120 ? 22.452 -7.681 -8.802 1.00 82.31 120 VAL A C 1
ATOM 901 O O . VAL A 1 120 ? 23.661 -7.613 -8.595 1.00 82.31 120 VAL A O 1
ATOM 904 N N . THR A 1 121 ? 21.548 -7.141 -7.986 1.00 84.56 121 THR A N 1
ATOM 905 C CA . THR A 1 121 ? 21.854 -6.417 -6.749 1.00 84.56 121 THR A CA 1
ATOM 906 C C . THR A 1 121 ? 20.775 -6.757 -5.739 1.00 84.56 121 THR A C 1
ATOM 908 O O . THR A 1 121 ? 19.599 -6.691 -6.080 1.00 84.56 121 THR A O 1
ATOM 911 N N . LYS A 1 122 ? 21.139 -7.087 -4.497 1.00 86.62 122 LYS A N 1
ATOM 912 C CA . LYS A 1 122 ? 20.143 -7.306 -3.442 1.00 86.62 122 LYS A CA 1
ATOM 913 C C . LYS A 1 122 ? 19.521 -5.967 -3.035 1.00 86.62 122 LYS A C 1
ATOM 915 O O . LYS A 1 122 ? 20.249 -5.055 -2.646 1.00 86.62 122 LYS A O 1
ATOM 920 N N . VAL A 1 123 ? 18.197 -5.872 -3.097 1.00 86.50 123 VAL A N 1
ATOM 921 C CA . VAL A 1 123 ? 17.424 -4.731 -2.592 1.00 86.50 123 VAL A CA 1
ATOM 922 C C . VAL A 1 123 ? 16.649 -5.177 -1.369 1.00 86.50 123 VAL A C 1
ATOM 924 O O . VAL A 1 123 ? 15.959 -6.192 -1.401 1.00 86.50 123 VAL A O 1
ATOM 927 N N . GLU A 1 124 ? 16.786 -4.414 -0.292 1.00 87.44 124 GLU A N 1
ATOM 928 C CA . GLU A 1 124 ? 16.042 -4.607 0.945 1.00 87.44 124 GLU A CA 1
ATOM 929 C C . GLU A 1 124 ? 15.878 -3.231 1.599 1.00 87.44 124 GLU A C 1
ATOM 931 O O . GLU A 1 124 ? 16.830 -2.674 2.147 1.00 87.44 124 GLU A O 1
ATOM 936 N N . GLU A 1 125 ? 14.701 -2.630 1.451 1.00 89.19 125 GLU A N 1
ATOM 937 C CA . GLU A 1 125 ? 14.441 -1.245 1.850 1.00 89.19 125 GLU A CA 1
ATOM 938 C C . GLU A 1 125 ? 13.108 -1.128 2.591 1.00 89.19 125 GLU A C 1
ATOM 940 O O . GLU A 1 125 ? 12.124 -1.773 2.235 1.00 89.19 125 GLU A O 1
ATOM 945 N N . LEU A 1 126 ? 13.075 -0.288 3.627 1.00 89.25 126 LEU A N 1
ATOM 946 C CA . LEU A 1 126 ? 11.846 0.057 4.333 1.00 89.25 126 LEU A CA 1
ATOM 947 C C . LEU A 1 126 ? 11.258 1.330 3.717 1.00 89.25 126 LEU A C 1
ATOM 949 O O . LEU A 1 126 ? 11.898 2.381 3.728 1.00 89.25 126 LEU A O 1
ATOM 953 N N . ILE A 1 127 ? 10.034 1.235 3.209 1.00 91.06 127 ILE A N 1
ATOM 954 C CA . ILE A 1 127 ? 9.311 2.329 2.562 1.00 91.06 127 ILE A CA 1
ATOM 955 C C . ILE A 1 127 ? 8.206 2.817 3.492 1.00 91.06 127 ILE A C 1
ATOM 957 O O . ILE A 1 127 ? 7.387 2.024 3.953 1.00 91.06 127 ILE A O 1
ATOM 961 N N . GLU A 1 128 ? 8.152 4.125 3.744 1.00 93.06 128 GLU A N 1
ATOM 962 C CA . GLU A 1 128 ? 7.024 4.746 4.441 1.00 93.06 128 GLU A CA 1
ATOM 963 C C . GLU A 1 128 ? 6.012 5.288 3.427 1.00 93.06 128 GLU A C 1
ATOM 965 O O . GLU A 1 128 ? 6.350 6.104 2.570 1.00 93.06 128 GLU A O 1
ATOM 970 N N . VAL A 1 129 ? 4.758 4.858 3.545 1.00 93.94 129 VAL A N 1
ATOM 971 C CA . VAL A 1 129 ? 3.652 5.281 2.684 1.00 93.94 129 VAL A CA 1
ATOM 972 C C . VAL A 1 129 ? 2.550 5.880 3.548 1.00 93.94 129 VAL A C 1
ATOM 974 O O . VAL A 1 129 ? 2.059 5.230 4.468 1.00 93.94 129 VAL A O 1
ATOM 977 N N . CYS A 1 130 ? 2.129 7.108 3.249 1.00 94.94 130 CYS A N 1
ATOM 978 C CA . CYS A 1 130 ? 1.046 7.774 3.972 1.00 94.94 130 CYS A CA 1
ATOM 979 C C . CYS A 1 130 ? -0.262 7.755 3.173 1.00 94.94 130 CYS A C 1
ATOM 981 O O . CYS A 1 130 ? -0.277 8.002 1.964 1.00 94.94 130 CYS A O 1
ATOM 983 N N . THR A 1 131 ? -1.376 7.523 3.864 1.00 97.12 131 THR A N 1
ATOM 984 C CA . THR A 1 131 ? -2.719 7.594 3.284 1.00 97.12 131 THR A CA 1
ATOM 985 C C . THR A 1 131 ? -3.729 8.223 4.226 1.00 97.12 131 THR A C 1
ATOM 987 O O . THR A 1 131 ? -3.526 8.276 5.439 1.00 97.12 131 THR A O 1
ATOM 990 N N . VAL A 1 132 ? -4.820 8.726 3.657 1.00 97.44 132 VAL A N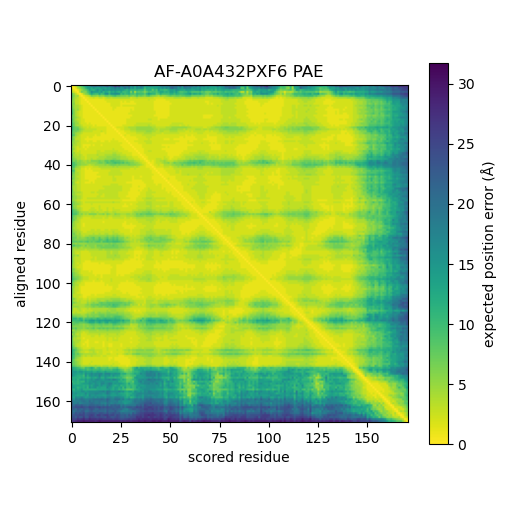 1
ATOM 991 C CA . VAL A 1 132 ? -5.904 9.361 4.406 1.00 97.44 132 VAL A CA 1
ATOM 992 C C . VAL A 1 132 ? -6.785 8.286 5.028 1.00 97.44 132 VAL A C 1
ATOM 994 O O . VAL A 1 132 ? -7.229 7.370 4.343 1.00 97.44 132 VAL A O 1
ATOM 997 N N . VAL A 1 133 ? -7.071 8.431 6.318 1.00 97.00 133 VAL A N 1
ATOM 998 C CA . VAL A 1 133 ? -8.002 7.591 7.094 1.00 97.00 133 VAL A CA 1
ATOM 999 C C . VAL A 1 133 ? -9.030 8.418 7.874 1.00 97.00 133 VAL A C 1
ATOM 1001 O O . VAL A 1 133 ? -9.891 7.860 8.553 1.00 97.00 133 VAL A O 1
ATOM 1004 N N . ALA A 1 134 ? -8.955 9.750 7.771 1.00 95.44 134 ALA A N 1
ATOM 1005 C CA . ALA A 1 134 ? -9.808 10.691 8.488 1.00 95.44 134 ALA A CA 1
ATOM 1006 C C . ALA A 1 134 ? -9.907 10.323 9.985 1.00 95.44 134 ALA A C 1
ATOM 1008 O O . ALA A 1 134 ? -8.905 10.019 10.625 1.00 95.44 134 ALA A O 1
ATOM 1009 N N . ASN A 1 135 ? -11.103 10.343 10.564 1.00 93.19 135 ASN A N 1
ATOM 1010 C CA . ASN A 1 135 ? -11.344 10.006 11.966 1.00 93.19 135 ASN A CA 1
ATOM 1011 C C . ASN A 1 135 ? -11.816 8.554 12.179 1.00 93.19 135 ASN A C 1
ATOM 1013 O O . ASN A 1 135 ? -12.473 8.280 13.188 1.00 93.19 135 ASN A O 1
ATOM 1017 N N . ALA A 1 136 ? -11.515 7.630 11.256 1.00 94.62 136 ALA A N 1
ATOM 1018 C CA . ALA A 1 136 ? -11.853 6.218 11.428 1.00 94.62 136 ALA A CA 1
ATOM 1019 C C . ALA A 1 136 ? -11.174 5.659 12.690 1.00 94.62 136 ALA A C 1
ATOM 1021 O O . ALA A 1 136 ? -9.984 5.864 12.914 1.00 94.62 136 ALA A O 1
ATOM 1022 N N . GLN A 1 137 ? -11.947 4.977 13.538 1.00 91.56 137 GLN A N 1
ATOM 1023 C CA . GLN A 1 137 ? -11.476 4.525 14.856 1.00 91.56 137 GLN A CA 1
ATOM 1024 C C . GLN A 1 137 ? -10.854 3.123 14.814 1.00 91.56 137 GLN A C 1
ATOM 1026 O O . GLN A 1 137 ? -9.956 2.817 15.590 1.00 91.56 137 GLN A O 1
ATOM 1031 N N . ASN A 1 138 ? -11.325 2.272 13.899 1.00 94.69 138 ASN A N 1
ATOM 1032 C CA . ASN A 1 138 ? -10.952 0.862 13.818 1.00 94.69 138 ASN A CA 1
ATOM 1033 C C . ASN A 1 138 ? -10.049 0.631 12.604 1.00 94.69 138 ASN A C 1
ATOM 1035 O O . ASN A 1 138 ? -10.512 0.143 11.576 1.00 94.69 138 ASN A O 1
ATOM 1039 N N . ILE A 1 139 ? -8.775 1.011 12.706 1.00 97.00 139 ILE A N 1
ATOM 1040 C CA . ILE A 1 139 ? -7.796 0.872 11.618 1.00 97.00 139 ILE A CA 1
ATOM 1041 C C . ILE A 1 139 ? -6.771 -0.193 12.006 1.00 97.00 139 ILE A C 1
ATOM 1043 O O . ILE A 1 139 ? -6.203 -0.140 13.095 1.00 97.00 139 ILE A O 1
ATOM 1047 N N . THR A 1 140 ? -6.531 -1.154 11.121 1.00 97.69 140 THR A N 1
ATOM 1048 C CA . THR A 1 140 ? -5.542 -2.221 11.306 1.00 97.69 140 THR A CA 1
ATOM 1049 C C . THR A 1 140 ? -4.836 -2.549 9.988 1.00 97.69 140 THR A C 1
ATOM 1051 O O . THR A 1 140 ? -5.197 -2.035 8.926 1.00 97.69 140 THR A O 1
ATOM 1054 N N . ALA A 1 141 ? -3.807 -3.388 10.049 1.00 97.06 141 ALA A N 1
ATOM 1055 C CA . ALA A 1 141 ? -3.108 -3.909 8.886 1.00 97.06 141 ALA A CA 1
ATOM 1056 C C . ALA A 1 141 ? -2.755 -5.386 9.079 1.00 97.06 141 ALA A C 1
ATOM 1058 O O . ALA A 1 141 ? -2.512 -5.834 10.200 1.00 97.06 141 ALA A O 1
ATOM 1059 N N . VAL A 1 142 ? -2.700 -6.135 7.979 1.00 95.81 142 VAL A N 1
ATOM 1060 C CA . VAL A 1 142 ? -2.129 -7.484 7.960 1.00 95.81 142 VAL A CA 1
ATOM 1061 C C . VAL A 1 142 ? -0.608 -7.348 7.974 1.00 95.81 142 VAL A C 1
ATOM 1063 O O . VAL A 1 142 ? -0.005 -6.963 6.973 1.00 95.81 142 VAL A O 1
ATOM 1066 N N . ILE A 1 143 ? 0.001 -7.619 9.128 1.00 92.75 143 ILE A N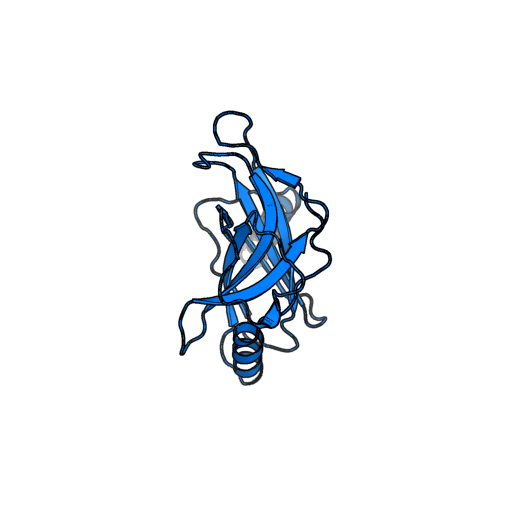 1
ATOM 1067 C CA . ILE A 1 143 ? 1.453 -7.527 9.311 1.00 92.75 143 ILE A CA 1
ATOM 1068 C C . ILE A 1 143 ? 2.119 -8.817 8.830 1.00 92.75 143 ILE A C 1
ATOM 1070 O O . ILE A 1 143 ? 1.641 -9.913 9.112 1.00 92.75 143 ILE A O 1
ATOM 1074 N N . SER A 1 144 ? 3.213 -8.689 8.082 1.00 81.94 144 SER A N 1
ATOM 1075 C CA . SER A 1 144 ? 3.974 -9.836 7.589 1.00 81.94 144 SER A CA 1
ATOM 1076 C C . SER A 1 144 ? 4.807 -10.486 8.687 1.00 81.94 144 SER A C 1
ATOM 1078 O O . SER A 1 144 ? 5.655 -9.842 9.299 1.00 81.94 144 SER A O 1
ATOM 1080 N N . ASP A 1 145 ? 4.639 -11.798 8.844 1.00 75.06 145 ASP A N 1
ATOM 1081 C CA . ASP A 1 145 ? 5.424 -12.619 9.773 1.00 75.06 145 ASP A CA 1
ATOM 1082 C C . ASP A 1 145 ? 6.730 -13.159 9.156 1.00 75.06 145 ASP A C 1
ATOM 1084 O O . ASP A 1 145 ? 7.514 -13.826 9.829 1.00 75.06 145 ASP A O 1
ATOM 1088 N N . THR A 1 146 ? 6.965 -12.928 7.858 1.00 70.94 146 THR A N 1
ATOM 1089 C CA . THR A 1 146 ? 8.025 -13.624 7.093 1.00 70.94 146 THR A CA 1
ATOM 1090 C C . THR A 1 146 ? 9.137 -12.715 6.585 1.00 70.94 146 THR A C 1
ATOM 1092 O O . THR A 1 146 ? 10.260 -13.178 6.390 1.00 70.94 146 THR A O 1
ATOM 1095 N N . VAL A 1 147 ? 8.853 -11.426 6.389 1.00 69.00 147 VAL A N 1
ATOM 1096 C CA . VAL A 1 147 ? 9.813 -10.438 5.883 1.00 69.00 147 VAL A CA 1
ATOM 1097 C C . VAL A 1 147 ? 9.732 -9.208 6.777 1.00 69.00 147 VAL A C 1
ATOM 1099 O O . VAL A 1 147 ? 8.798 -8.418 6.660 1.00 69.00 147 VAL A O 1
ATOM 1102 N N . ILE A 1 148 ? 10.697 -9.080 7.691 1.00 70.88 148 ILE A N 1
ATOM 1103 C CA . ILE A 1 148 ? 10.776 -7.995 8.675 1.00 70.88 148 ILE A CA 1
ATOM 1104 C C . ILE A 1 148 ? 12.188 -7.407 8.651 1.00 70.88 148 ILE A C 1
ATOM 1106 O O . ILE A 1 148 ? 13.175 -8.108 8.876 1.00 70.88 148 ILE A O 1
ATOM 1110 N N . LEU A 1 149 ? 12.273 -6.098 8.440 1.00 71.94 149 LEU A N 1
ATOM 1111 C CA . LEU A 1 149 ? 13.482 -5.298 8.560 1.00 71.94 149 LEU A CA 1
ATOM 1112 C C . LEU A 1 149 ? 13.506 -4.566 9.902 1.00 71.94 149 LEU A C 1
ATOM 1114 O O . LEU A 1 149 ? 12.885 -3.517 10.067 1.00 71.94 149 LEU A O 1
ATOM 1118 N N . ALA A 1 150 ? 14.272 -5.084 10.862 1.00 69.00 150 ALA A N 1
ATOM 1119 C CA . ALA A 1 150 ? 14.449 -4.417 12.147 1.00 69.00 150 ALA A CA 1
ATOM 1120 C C . ALA A 1 150 ? 15.353 -3.180 12.014 1.00 69.00 150 ALA A C 1
ATOM 1122 O O . ALA A 1 150 ? 16.546 -3.272 11.713 1.00 69.00 150 ALA A O 1
ATOM 1123 N N . THR A 1 151 ? 14.808 -2.006 12.312 1.00 73.94 151 THR A N 1
ATOM 1124 C CA . THR A 1 151 ? 15.579 -0.769 12.430 1.00 73.94 151 THR A CA 1
ATOM 1125 C C . THR A 1 151 ? 16.163 -0.616 13.838 1.00 73.94 151 THR A C 1
ATOM 1127 O O . THR A 1 151 ? 15.723 -1.230 14.813 1.00 73.94 151 THR A O 1
ATOM 1130 N N . LYS A 1 152 ? 17.136 0.294 14.005 1.00 72.69 152 LYS A N 1
ATOM 1131 C CA . LYS A 1 152 ? 17.642 0.667 15.344 1.00 72.69 152 LYS A CA 1
ATOM 1132 C C . LYS A 1 152 ? 16.528 1.165 16.273 1.00 72.69 152 LYS A C 1
ATOM 1134 O O . LYS A 1 152 ? 16.661 1.041 17.489 1.00 72.69 152 LYS A O 1
ATOM 1139 N N . LYS A 1 153 ? 15.470 1.772 15.722 1.00 72.88 153 LYS A N 1
ATOM 1140 C CA . LYS A 1 153 ? 14.306 2.238 16.484 1.00 72.88 153 LYS A CA 1
ATOM 1141 C C . LYS A 1 153 ? 13.521 1.045 17.033 1.00 72.88 153 LYS A C 1
ATOM 1143 O O . LYS A 1 153 ? 13.184 1.062 18.211 1.00 72.88 153 LYS A O 1
ATOM 1148 N N . ASP A 1 154 ? 13.333 0.005 16.228 1.00 77.31 154 ASP A N 1
ATOM 1149 C CA . ASP A 1 154 ? 12.575 -1.193 16.611 1.00 77.31 154 ASP A CA 1
ATOM 1150 C C . ASP A 1 154 ? 13.282 -1.964 17.723 1.00 77.31 154 ASP A C 1
ATOM 1152 O O . ASP A 1 154 ? 12.671 -2.304 18.733 1.00 77.31 154 ASP A O 1
ATOM 1156 N N . VAL A 1 155 ? 14.606 -2.122 17.613 1.00 74.62 155 VAL A N 1
ATOM 1157 C CA . VAL A 1 155 ? 15.419 -2.747 18.669 1.00 74.62 155 VAL A CA 1
ATOM 1158 C C . VAL A 1 155 ? 15.326 -1.954 19.976 1.00 74.62 155 VAL A C 1
ATOM 1160 O O . VAL A 1 155 ? 15.150 -2.532 21.044 1.00 74.62 155 VAL A O 1
ATOM 1163 N N . LYS A 1 156 ? 15.397 -0.618 19.914 1.00 74.94 156 LYS A N 1
ATOM 1164 C CA . LYS A 1 156 ? 15.244 0.234 21.105 1.00 74.94 156 LYS A CA 1
ATOM 1165 C C . LYS A 1 156 ? 13.847 0.131 21.718 1.00 74.94 156 LYS A C 1
ATOM 1167 O O . LYS A 1 156 ? 13.748 0.081 22.941 1.00 74.94 156 LYS A O 1
ATOM 1172 N N . LYS A 1 157 ? 12.798 0.088 20.892 1.00 79.25 157 LYS A N 1
ATOM 1173 C CA . LYS A 1 157 ? 11.411 -0.095 21.335 1.00 79.25 157 LYS A CA 1
ATOM 1174 C C . LYS A 1 157 ? 11.256 -1.432 22.066 1.00 79.25 157 LYS A C 1
ATOM 1176 O O . LYS A 1 157 ? 10.863 -1.422 23.229 1.00 79.25 157 LYS A O 1
ATOM 1181 N N . ALA A 1 158 ? 11.693 -2.536 21.459 1.00 76.12 158 ALA A N 1
ATOM 1182 C CA . ALA A 1 158 ? 11.635 -3.867 22.066 1.00 76.12 158 ALA A CA 1
ATOM 1183 C C . ALA A 1 158 ? 12.408 -3.945 23.397 1.00 76.12 158 ALA A C 1
ATOM 1185 O O . ALA A 1 158 ? 11.911 -4.484 24.385 1.00 76.12 158 ALA A O 1
ATOM 1186 N N . ILE A 1 159 ? 13.604 -3.344 23.456 1.00 78.31 159 ILE A N 1
ATOM 1187 C CA . ILE A 1 159 ? 14.389 -3.252 24.694 1.00 78.31 159 ILE A CA 1
ATOM 1188 C C . ILE A 1 159 ? 13.623 -2.458 25.764 1.00 78.31 159 ILE A C 1
ATOM 1190 O O . ILE A 1 159 ? 13.542 -2.895 26.911 1.00 78.31 159 ILE A O 1
ATOM 1194 N N . SER A 1 160 ? 13.037 -1.311 25.406 1.00 72.69 160 SER A N 1
ATOM 1195 C CA . SER A 1 160 ? 12.280 -0.483 26.354 1.00 72.69 160 SER A CA 1
ATOM 1196 C C . SER A 1 160 ? 11.032 -1.185 26.900 1.00 72.69 160 SER A C 1
ATOM 1198 O O . SER A 1 160 ? 10.781 -1.128 28.102 1.00 72.69 160 SER A O 1
ATOM 1200 N N . GLU A 1 161 ? 10.301 -1.910 26.051 1.00 77.50 161 GLU A N 1
ATOM 1201 C CA . GLU A 1 161 ? 9.120 -2.689 26.438 1.00 77.50 161 GLU A CA 1
ATOM 1202 C C . GLU A 1 161 ? 9.504 -3.865 27.347 1.00 77.50 161 GLU A C 1
ATOM 1204 O O . GLU A 1 161 ? 8.851 -4.097 28.364 1.00 77.50 161 GLU A O 1
ATOM 1209 N N . SER A 1 162 ? 10.617 -4.547 27.054 1.00 72.31 162 SER A N 1
ATOM 1210 C CA . SER A 1 162 ? 11.148 -5.621 27.902 1.00 72.31 162 SER A CA 1
ATOM 1211 C C . SER A 1 162 ? 11.559 -5.124 29.292 1.00 72.31 162 SER A C 1
ATOM 1213 O O . SER A 1 162 ? 11.263 -5.792 30.286 1.00 72.31 162 SER A O 1
ATOM 1215 N N . PHE A 1 163 ? 12.221 -3.965 29.388 1.00 73.25 163 PHE A N 1
ATOM 1216 C CA . PHE A 1 163 ? 12.586 -3.376 30.681 1.00 73.25 163 PHE A CA 1
ATOM 1217 C C . PHE A 1 163 ? 11.353 -2.935 31.478 1.00 73.25 163 PHE A C 1
ATOM 1219 O O . PHE A 1 163 ? 11.293 -3.165 32.686 1.00 73.25 163 PHE A O 1
ATOM 1226 N N . PHE A 1 164 ? 10.350 -2.354 30.814 1.00 69.44 164 PHE A N 1
ATOM 1227 C CA . PHE A 1 164 ? 9.092 -1.967 31.453 1.00 69.44 164 PHE A CA 1
ATOM 1228 C C . PHE A 1 164 ? 8.313 -3.184 31.976 1.00 69.44 164 PHE A C 1
ATOM 1230 O O . PHE A 1 164 ? 7.828 -3.172 33.107 1.00 69.44 164 PHE A O 1
ATOM 1237 N N . TYR A 1 165 ? 8.255 -4.272 31.204 1.00 69.19 165 TYR A N 1
ATOM 1238 C CA . TYR A 1 165 ? 7.575 -5.500 31.617 1.00 69.19 165 TYR A CA 1
ATOM 1239 C C . TYR A 1 165 ? 8.247 -6.165 32.826 1.00 69.19 165 TYR A C 1
ATOM 1241 O O . TYR A 1 165 ? 7.558 -6.554 33.771 1.00 69.19 165 TYR A O 1
ATOM 1249 N N . SER A 1 166 ? 9.586 -6.227 32.838 1.00 69.12 166 SER A N 1
ATOM 1250 C CA . SER A 1 166 ? 10.359 -6.729 33.982 1.00 69.12 166 SER A CA 1
ATOM 1251 C C . SER A 1 166 ? 10.182 -5.873 35.237 1.00 69.12 166 SER A C 1
ATOM 1253 O O . SER A 1 166 ? 10.272 -6.405 36.337 1.00 69.12 166 SER A O 1
ATOM 1255 N N . TYR A 1 167 ? 9.947 -4.568 35.095 1.00 69.38 167 TYR A N 1
ATOM 1256 C CA . TYR A 1 167 ? 9.709 -3.674 36.228 1.00 69.38 167 TYR A CA 1
ATOM 1257 C C . TYR A 1 167 ? 8.307 -3.852 36.830 1.00 69.38 167 TYR A C 1
ATOM 1259 O O . TYR A 1 167 ? 8.140 -3.760 38.041 1.00 69.38 167 TYR A O 1
ATOM 1267 N N . LEU A 1 168 ? 7.297 -4.134 35.999 1.00 66.69 168 LEU A N 1
ATOM 1268 C CA . LEU A 1 168 ? 5.917 -4.340 36.453 1.00 66.69 168 LEU A CA 1
ATOM 1269 C C . LEU A 1 168 ? 5.652 -5.728 37.056 1.00 66.69 168 LEU A C 1
ATOM 1271 O O . LEU A 1 168 ? 4.754 -5.858 37.883 1.00 66.69 168 LEU A O 1
ATOM 1275 N N . HIS A 1 169 ? 6.403 -6.753 36.641 1.00 70.50 169 HIS A N 1
ATOM 1276 C CA . HIS A 1 169 ? 6.161 -8.152 37.032 1.00 70.50 169 HIS A CA 1
ATOM 1277 C C . HIS A 1 169 ? 7.342 -8.793 37.778 1.00 70.50 169 HIS A C 1
ATOM 1279 O O . HIS A 1 169 ? 7.278 -9.967 3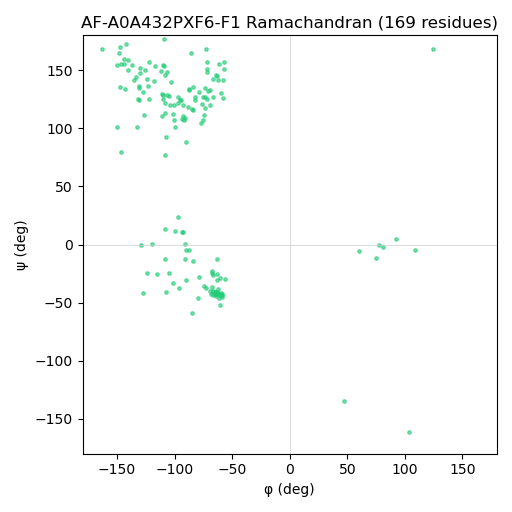8.133 1.00 70.50 169 HIS A O 1
ATOM 1285 N N . GLY A 1 170 ? 8.426 -8.044 38.000 1.00 55.03 170 GLY A N 1
ATOM 1286 C CA . GLY A 1 170 ? 9.587 -8.476 38.770 1.00 55.03 170 GLY A CA 1
ATOM 1287 C C . GLY A 1 170 ? 9.441 -8.127 40.247 1.00 55.03 170 GLY A C 1
ATOM 1288 O O . GLY A 1 170 ? 9.901 -7.070 40.678 1.00 55.03 170 GLY A O 1
ATOM 1289 N N . GLY A 1 171 ? 8.820 -9.038 40.997 1.00 48.81 171 GLY A N 1
ATOM 1290 C CA . GLY A 1 171 ? 8.853 -9.147 42.455 1.00 48.81 171 GLY A CA 1
ATOM 1291 C C . GLY A 1 171 ? 8.954 -10.613 42.839 1.00 48.81 171 GLY A C 1
ATOM 1292 O O . GLY A 1 171 ? 8.102 -11.385 42.347 1.00 48.81 171 GLY A O 1
#

Mean predicted aligned error: 6.26 Å

Solvent-accessible surface area (backbone atoms only — not comparable to full-atom values): 9490 Å² total; per-residue (Å²): 128,50,56,38,94,58,56,44,60,6,56,64,22,49,53,46,48,56,46,14,62,74,68,39,68,41,34,36,55,36,35,34,36,13,56,32,81,85,53,97,86,61,59,68,40,76,39,69,63,72,87,36,70,74,48,80,23,47,25,60,46,77,45,76,70,82,82,27,36,33,36,37,32,25,44,49,60,27,79,86,32,86,66,53,47,48,39,19,30,38,37,35,28,26,48,37,97,88,82,38,80,38,32,26,28,36,28,55,18,93,54,54,32,78,47,59,16,43,92,77,53,94,50,80,45,83,43,82,46,61,42,84,52,54,85,40,80,45,71,52,62,51,63,45,93,84,65,78,87,84,46,77,66,53,54,51,49,55,53,52,52,53,54,51,50,50,65,76,70,64,124

Secondary structure (DSSP, 8-state):
-------EE-HHHHHHHHHHHTT--EEEEEEEEE-----TT--GGG-SS-SSEEEEE-EEEEEE-SSSEEEEEEEEE-TT--S-EEEEEEEEEEEETTTEEEEEEEEEEEEEEEEPPTTTS--EEEEEEEEE-TT-S-EEE-B-SS-----HHHHHHHHHHHHHHHHHH--

Foldseek 3Di:
DFDQVAKDFALVLVVQLVVLQVPDAKEWEWKWWAQDDDDPPDDQNPDFDDPGTQDIWFFADWDDPVPQKIKTKTKDWLVPRAAKHWTFKMFIWIQDPPPGITGGIMTGGPRTDIDGHPPPDTDIDIDIHMDGNGPRDRYYYDHDPPRHDDDPVNVVVVVVVVVVVCVVPVD